Protein AF-A0AA40YUV1-F1 (afdb_monomer_lite)

Organism: Weissella confusa (NCBI:txid1583)

pLDDT: mean 70.08, std 16.99, range [32.44, 95.19]

Sequence (140 aa):
MMSNKQMIFWGPELLKVTALGVLDMADGQLYRMAERRLAFRSTPNAVVATAEGVTTDNPQPLIVKEFTVTEEQVHEIKALLPEFDVIDVMGMLELQAHVTEEHHEMKQSYIADFKETFESEIGHRDFAAYLRDATYRYAD

Structure (mmCIF, N/CA/C/O backbone):
data_AF-A0AA40YUV1-F1
#
_entry.id   AF-A0AA40YUV1-F1
#
loop_
_atom_site.group_PDB
_atom_site.id
_atom_site.type_symbol
_atom_site.label_atom_id
_atom_site.label_alt_id
_atom_site.label_comp_id
_atom_site.label_asym_id
_atom_site.label_entity_id
_atom_site.label_seq_id
_atom_site.pdbx_PDB_ins_code
_atom_site.Cartn_x
_atom_site.Cartn_y
_atom_site.Cartn_z
_atom_site.occupancy
_atom_site.B_iso_or_eq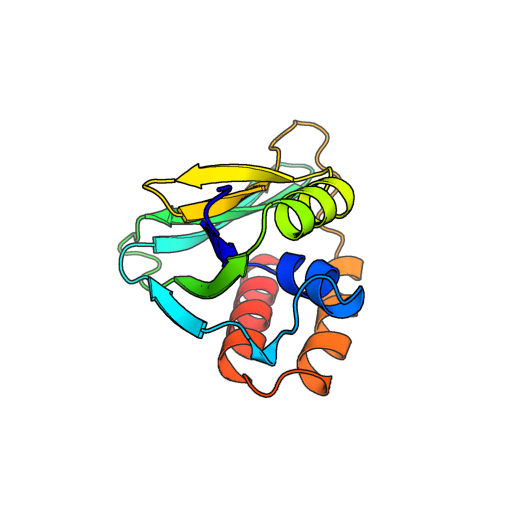uiv
_atom_site.auth_seq_id
_atom_site.auth_comp_id
_atom_site.auth_asym_id
_atom_site.auth_atom_id
_atom_site.pdbx_PDB_model_num
ATOM 1 N N . MET A 1 1 ? -12.912 20.543 13.740 1.00 45.66 1 MET A N 1
ATOM 2 C CA . MET A 1 1 ? -13.372 19.305 13.080 1.00 45.66 1 MET A CA 1
ATOM 3 C C . MET A 1 1 ? -12.206 18.806 12.259 1.00 45.66 1 MET A C 1
ATOM 5 O O . MET A 1 1 ? -11.799 19.515 11.350 1.00 45.66 1 MET A O 1
ATOM 9 N N . MET A 1 2 ? -11.601 17.689 12.653 1.00 55.28 2 MET A N 1
ATOM 10 C CA . MET A 1 2 ? -10.551 17.053 11.856 1.00 55.28 2 MET A CA 1
ATOM 11 C C . MET A 1 2 ? -11.226 16.362 10.671 1.00 55.28 2 MET A C 1
ATOM 13 O O . MET A 1 2 ? -12.218 15.657 10.851 1.00 55.28 2 MET A O 1
ATOM 17 N N . SER A 1 3 ? -10.776 16.677 9.459 1.00 73.94 3 SER A N 1
ATOM 18 C CA . SER A 1 3 ? -11.356 16.160 8.222 1.00 73.94 3 SER A CA 1
ATOM 19 C C . SER A 1 3 ? -10.756 14.799 7.899 1.00 73.94 3 SER A C 1
ATOM 21 O O . SER A 1 3 ? -9.531 14.672 7.879 1.00 73.94 3 SER A O 1
ATOM 23 N N . ASN A 1 4 ? -11.605 13.825 7.577 1.00 86.94 4 ASN A N 1
ATOM 24 C CA . ASN A 1 4 ? -11.162 12.575 6.968 1.00 86.94 4 ASN A CA 1
ATOM 25 C C . ASN A 1 4 ? -10.296 12.870 5.735 1.00 86.94 4 ASN A C 1
ATOM 27 O O . ASN A 1 4 ? -10.554 13.836 5.006 1.00 86.94 4 ASN A O 1
ATOM 31 N N . LYS A 1 5 ? -9.279 12.040 5.508 1.00 91.00 5 LYS A N 1
ATOM 32 C CA . LYS A 1 5 ? -8.403 12.126 4.335 1.00 91.00 5 LYS A CA 1
ATOM 33 C C . LYS A 1 5 ? -8.575 10.892 3.461 1.00 91.00 5 LYS A C 1
ATOM 35 O O . LYS A 1 5 ? -8.934 9.835 3.965 1.00 91.00 5 LYS A O 1
ATOM 40 N N . GLN A 1 6 ? -8.315 11.027 2.164 1.00 94.00 6 GLN A N 1
ATOM 41 C CA . GLN A 1 6 ? -8.161 9.860 1.299 1.00 94.00 6 GLN A CA 1
ATOM 42 C C . GLN A 1 6 ? -6.734 9.344 1.421 1.00 94.00 6 GLN A C 1
ATOM 44 O O . GLN A 1 6 ? -5.793 10.140 1.435 1.00 94.00 6 GLN A O 1
ATOM 49 N N . MET A 1 7 ? -6.583 8.031 1.530 1.00 93.81 7 MET A N 1
ATOM 50 C CA . MET A 1 7 ? -5.299 7.348 1.570 1.00 93.81 7 MET A CA 1
ATOM 51 C C . MET A 1 7 ? -5.298 6.198 0.582 1.00 93.81 7 MET A C 1
ATOM 53 O O . MET A 1 7 ? -6.253 5.425 0.540 1.00 93.81 7 MET A O 1
ATOM 57 N N . ILE A 1 8 ? -4.220 6.073 -0.184 1.00 90.69 8 ILE A N 1
ATOM 58 C CA . ILE A 1 8 ? -4.085 5.043 -1.209 1.00 90.69 8 ILE A CA 1
ATOM 59 C C . ILE A 1 8 ? -3.030 4.024 -0.800 1.00 90.69 8 ILE A C 1
ATOM 61 O O . ILE A 1 8 ? -1.988 4.362 -0.235 1.00 90.69 8 ILE A O 1
ATOM 65 N N . PHE A 1 9 ? -3.295 2.778 -1.161 1.00 86.56 9 PHE A N 1
ATOM 66 C CA . PHE A 1 9 ? -2.373 1.664 -1.034 1.00 86.56 9 PHE A CA 1
ATOM 67 C C . PHE A 1 9 ? -2.184 1.026 -2.402 1.00 86.56 9 PHE A C 1
ATOM 69 O O . PHE A 1 9 ? -3.155 0.764 -3.110 1.00 86.56 9 PHE A O 1
ATOM 76 N N . TRP A 1 10 ? -0.942 0.765 -2.781 1.00 80.12 10 TRP A N 1
ATOM 77 C CA . TRP A 1 10 ? -0.587 0.129 -4.058 1.00 80.12 10 TRP A CA 1
ATOM 78 C C . TRP A 1 10 ? 0.351 -1.057 -3.874 1.00 80.12 10 TRP A C 1
ATOM 80 O O . TRP A 1 10 ? 0.741 -1.678 -4.865 1.00 80.12 10 TRP A O 1
ATOM 90 N N . GLY A 1 11 ? 0.718 -1.368 -2.633 1.00 73.12 11 GLY A N 1
ATOM 91 C CA . GLY A 1 11 ? 1.609 -2.456 -2.302 1.00 73.12 11 GLY A CA 1
ATOM 92 C C . GLY A 1 11 ? 1.055 -3.377 -1.208 1.00 73.12 11 GLY A C 1
ATOM 93 O O . GLY A 1 11 ? -0.116 -3.303 -0.817 1.00 73.12 11 GLY A O 1
ATOM 94 N N . PRO A 1 12 ? 1.897 -4.310 -0.740 1.00 69.19 12 PRO A N 1
ATOM 95 C CA . PRO A 1 12 ? 1.525 -5.334 0.233 1.00 69.19 12 PRO A CA 1
ATOM 96 C C . PRO A 1 12 ? 1.248 -4.798 1.646 1.00 69.19 12 PRO A C 1
ATOM 98 O O . PRO A 1 12 ? 0.668 -5.501 2.473 1.00 69.19 12 PRO A O 1
ATOM 101 N N . GLU A 1 13 ? 1.653 -3.567 1.944 1.00 75.19 13 GLU A N 1
ATOM 102 C CA . GLU A 1 13 ? 1.473 -2.916 3.239 1.00 75.19 13 GLU A CA 1
ATOM 103 C C . GLU A 1 13 ? 0.003 -2.782 3.654 1.00 75.19 13 GLU A C 1
ATOM 105 O O . GLU A 1 13 ? -0.297 -2.843 4.847 1.00 75.19 13 GLU A O 1
ATOM 110 N N . LEU A 1 14 ? -0.923 -2.735 2.687 1.00 80.06 14 LEU A N 1
ATOM 111 C CA . LEU A 1 14 ? -2.358 -2.790 2.964 1.00 80.06 14 LEU A CA 1
ATOM 112 C C . LEU A 1 14 ? -2.743 -4.019 3.796 1.00 80.06 14 LEU A C 1
ATOM 114 O O . LEU A 1 14 ? -3.572 -3.910 4.690 1.00 80.06 14 LEU A O 1
ATOM 118 N N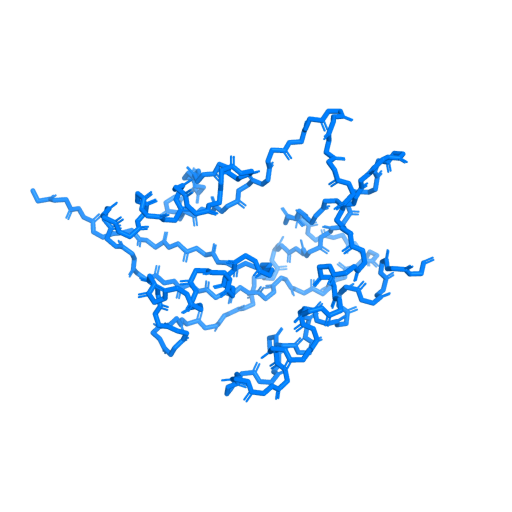 . LEU A 1 15 ? -2.122 -5.176 3.553 1.00 71.31 15 LEU A N 1
ATOM 119 C CA . LEU A 1 15 ? -2.481 -6.402 4.265 1.00 71.31 15 LEU A CA 1
ATOM 120 C C . LEU A 1 15 ? -2.115 -6.367 5.739 1.00 71.31 15 LEU A C 1
ATOM 122 O O . LEU A 1 15 ? -2.872 -6.862 6.566 1.00 71.31 15 LEU A O 1
ATOM 126 N N . LYS A 1 16 ? -0.969 -5.770 6.080 1.00 72.62 16 LYS A N 1
ATOM 127 C CA . LYS A 1 16 ? -0.585 -5.574 7.483 1.00 72.62 16 LYS A CA 1
ATOM 128 C C . LYS A 1 16 ? -1.627 -4.717 8.201 1.00 72.62 16 LYS A C 1
ATOM 130 O O . LYS A 1 16 ? -2.017 -5.031 9.322 1.00 72.62 16 LYS A O 1
ATOM 135 N N . VAL A 1 17 ? -2.089 -3.661 7.532 1.00 82.81 17 VAL A N 1
ATOM 136 C CA . VAL A 1 17 ? -3.101 -2.743 8.063 1.00 82.81 17 VAL A CA 1
ATOM 137 C C . VAL A 1 17 ? -4.457 -3.448 8.215 1.00 82.81 17 VAL A C 1
ATOM 139 O O . VAL A 1 17 ? -5.120 -3.270 9.236 1.00 82.81 17 VAL A O 1
ATOM 142 N N . THR A 1 18 ? -4.853 -4.299 7.261 1.00 78.56 18 THR A N 1
ATOM 143 C CA . THR A 1 18 ? -6.137 -5.016 7.330 1.00 78.56 18 THR A CA 1
ATOM 144 C C . THR A 1 18 ? -6.129 -6.203 8.290 1.00 78.56 18 THR A C 1
ATOM 146 O O . THR A 1 18 ? -7.095 -6.395 9.020 1.00 78.56 18 THR A O 1
ATOM 149 N N . ALA A 1 19 ? -5.038 -6.972 8.361 1.00 70.62 19 ALA A N 1
ATOM 150 C CA . ALA A 1 19 ? -4.919 -8.126 9.261 1.00 70.62 19 ALA A CA 1
ATOM 151 C C . ALA A 1 19 ? -5.003 -7.734 10.746 1.00 70.62 19 ALA A C 1
ATOM 153 O O . ALA A 1 19 ? -5.423 -8.528 11.585 1.00 70.62 19 ALA A O 1
ATOM 154 N N . LEU A 1 20 ? -4.613 -6.499 11.071 1.00 78.38 20 LEU A N 1
ATOM 155 C CA . LEU A 1 20 ? -4.681 -5.945 12.422 1.00 78.38 20 LEU A CA 1
ATOM 156 C C . LEU A 1 20 ? -5.968 -5.148 12.686 1.00 78.38 20 LEU A C 1
ATOM 158 O O . LEU A 1 20 ? -6.129 -4.604 13.775 1.00 78.38 20 LEU A O 1
ATOM 162 N N . GLY A 1 21 ? -6.894 -5.107 11.721 1.00 82.38 21 GLY A N 1
ATOM 163 C CA . GLY A 1 21 ? -8.218 -4.502 11.876 1.00 82.38 21 GLY A CA 1
ATOM 164 C C . GLY A 1 21 ? -8.247 -2.973 11.839 1.00 82.38 21 GLY A C 1
ATOM 165 O O . GLY A 1 21 ? -9.271 -2.391 12.185 1.00 82.38 21 GLY A O 1
ATOM 166 N N . VAL A 1 22 ? -7.159 -2.316 11.419 1.00 89.38 22 VAL A N 1
ATOM 167 C CA . VAL A 1 22 ? -7.104 -0.844 11.319 1.00 89.38 22 VAL A CA 1
ATOM 168 C C . VAL A 1 22 ? -7.967 -0.337 10.162 1.00 89.38 22 VAL A C 1
ATOM 170 O O . VAL A 1 22 ? -8.655 0.680 10.276 1.00 89.38 22 VAL A O 1
ATOM 173 N N . LEU A 1 23 ? -7.952 -1.071 9.047 1.00 89.44 23 LEU A N 1
ATOM 174 C CA . LEU A 1 23 ? -8.843 -0.874 7.906 1.00 89.44 23 LEU A CA 1
ATOM 175 C C . LEU A 1 23 ? -9.556 -2.188 7.593 1.00 89.44 23 LEU A C 1
ATOM 177 O O . LEU A 1 23 ? -8.938 -3.251 7.645 1.00 89.44 23 LEU A O 1
ATOM 181 N N . ASP A 1 24 ? -10.827 -2.124 7.205 1.00 84.50 24 ASP A N 1
ATOM 182 C CA . ASP A 1 24 ? -11.492 -3.265 6.584 1.00 84.50 24 ASP A CA 1
ATOM 183 C C . ASP A 1 24 ? -11.195 -3.246 5.083 1.00 84.50 24 ASP A C 1
ATOM 185 O O . ASP A 1 24 ? -11.442 -2.255 4.394 1.00 84.50 24 ASP A O 1
ATOM 189 N N . MET A 1 25 ? -10.681 -4.356 4.551 1.00 77.88 25 MET A N 1
ATOM 190 C CA . MET A 1 25 ? -10.429 -4.510 3.120 1.00 77.88 25 MET A CA 1
ATOM 191 C C . MET A 1 25 ? -11.680 -4.205 2.278 1.00 77.88 25 MET A C 1
ATOM 193 O O . MET A 1 25 ? -11.543 -3.719 1.155 1.00 77.88 25 MET A O 1
ATOM 197 N N . ALA A 1 26 ? -12.887 -4.477 2.772 1.00 80.75 26 ALA A N 1
ATOM 198 C CA . ALA A 1 26 ? -14.134 -4.234 2.050 1.00 80.75 26 ALA A CA 1
ATOM 199 C C . ALA A 1 26 ? -14.467 -2.741 1.866 1.00 80.75 26 ALA A C 1
ATOM 201 O O . ALA A 1 26 ? -15.154 -2.397 0.904 1.00 80.75 26 ALA A O 1
ATOM 202 N N . ASP A 1 27 ? -13.950 -1.862 2.728 1.00 86.88 27 ASP A N 1
ATOM 203 C CA . ASP A 1 27 ? -14.280 -0.430 2.719 1.00 86.88 27 ASP A CA 1
ATOM 204 C C . ASP A 1 27 ? -13.545 0.353 1.620 1.00 86.88 27 ASP A C 1
ATOM 206 O O . ASP A 1 27 ? -13.938 1.465 1.260 1.00 86.88 27 ASP A O 1
ATOM 210 N N . GLY A 1 28 ? -12.472 -0.222 1.073 1.00 85.44 28 GLY A N 1
ATOM 211 C CA . GLY A 1 28 ? -11.641 0.442 0.075 1.00 85.44 28 GLY A CA 1
ATOM 212 C C . GLY A 1 28 ? -12.182 0.336 -1.350 1.00 85.44 28 GLY A C 1
ATOM 213 O O . GLY A 1 28 ? -12.675 -0.713 -1.775 1.00 85.44 28 GLY A O 1
ATOM 214 N N . GLN A 1 29 ? -11.993 1.390 -2.142 1.00 87.19 29 GLN A N 1
ATOM 215 C CA . GLN A 1 29 ? -12.327 1.405 -3.568 1.00 87.19 29 GLN A CA 1
ATOM 216 C C . GLN A 1 29 ? -11.096 1.122 -4.427 1.00 87.19 29 GLN A C 1
ATOM 218 O O . GLN A 1 29 ? -10.041 1.720 -4.239 1.00 87.19 29 GLN A O 1
ATOM 223 N N . LEU A 1 30 ? -11.231 0.210 -5.393 1.00 83.69 30 LEU A N 1
ATOM 224 C CA . LEU A 1 30 ? -10.157 -0.146 -6.318 1.00 83.69 30 LEU A CA 1
ATOM 225 C C . LEU A 1 30 ? -10.209 0.731 -7.572 1.00 83.69 30 LEU A C 1
ATOM 227 O O . LEU A 1 30 ? -11.256 0.831 -8.213 1.00 83.69 30 LEU A O 1
ATOM 231 N N . TYR A 1 31 ? -9.069 1.269 -7.992 1.00 82.00 31 TYR A N 1
ATOM 232 C CA . TYR A 1 31 ? -8.936 1.928 -9.290 1.00 82.00 31 TYR A CA 1
ATOM 233 C C . TYR A 1 31 ? -7.560 1.710 -9.903 1.00 82.00 31 TYR A C 1
ATOM 235 O O . TYR A 1 31 ? -6.647 1.131 -9.314 1.00 82.00 31 TYR A O 1
ATOM 243 N N . ARG A 1 32 ? -7.457 2.135 -11.160 1.00 81.81 32 ARG A N 1
ATOM 244 C CA . ARG A 1 32 ? -6.253 2.058 -11.974 1.00 81.81 32 ARG A CA 1
ATOM 245 C C . ARG A 1 32 ? -5.798 3.479 -12.266 1.00 81.81 32 ARG A C 1
ATOM 247 O O . ARG A 1 32 ? -6.528 4.217 -12.924 1.00 81.81 32 ARG A O 1
ATOM 254 N N . MET A 1 33 ? -4.614 3.846 -11.795 1.00 82.44 33 MET A N 1
ATOM 255 C CA . MET A 1 33 ? -3.984 5.123 -12.123 1.00 82.44 33 MET A CA 1
ATOM 256 C C . MET A 1 33 ? -3.216 4.956 -13.430 1.00 82.44 33 MET A C 1
ATOM 258 O O . MET A 1 33 ? -2.225 4.230 -13.484 1.00 82.44 33 MET A O 1
ATOM 262 N N . ALA A 1 34 ? -3.698 5.583 -14.502 1.00 79.44 34 ALA A N 1
ATOM 263 C CA . ALA A 1 34 ? -3.134 5.415 -15.843 1.00 79.44 34 ALA A CA 1
ATOM 264 C C . ALA A 1 34 ? -1.789 6.136 -16.012 1.00 79.44 34 ALA A C 1
ATOM 266 O O . ALA A 1 34 ? -0.978 5.765 -16.851 1.00 79.44 34 ALA A O 1
ATOM 267 N N . GLU A 1 35 ? -1.568 7.171 -15.213 1.00 80.44 35 GLU A N 1
ATOM 268 C CA . GLU A 1 35 ? -0.389 8.029 -15.207 1.00 80.44 35 GLU A CA 1
ATOM 269 C C . GLU A 1 35 ? 0.762 7.489 -14.348 1.00 80.44 35 GLU A C 1
ATOM 271 O O . GLU A 1 35 ? 1.890 7.980 -14.460 1.00 80.44 35 GLU A O 1
ATOM 276 N N . ARG A 1 36 ? 0.509 6.457 -13.530 1.00 78.75 36 ARG A N 1
ATOM 277 C CA . ARG A 1 36 ? 1.508 5.832 -12.654 1.00 78.75 36 ARG A CA 1
ATOM 278 C C . ARG A 1 36 ? 1.659 4.344 -12.939 1.00 78.75 36 ARG A C 1
ATOM 280 O O . ARG A 1 36 ? 0.728 3.687 -13.390 1.00 78.75 36 ARG A O 1
ATOM 287 N N . ARG A 1 37 ? 2.830 3.802 -12.618 1.00 75.56 37 ARG A N 1
ATOM 288 C CA . ARG A 1 37 ? 3.151 2.371 -12.654 1.00 75.56 37 ARG A CA 1
ATOM 289 C C . ARG A 1 37 ? 3.854 1.952 -11.370 1.00 75.56 37 ARG A C 1
ATOM 291 O O . ARG A 1 37 ? 4.517 2.768 -10.729 1.00 75.56 37 ARG A O 1
ATOM 298 N N . LEU A 1 38 ? 3.764 0.666 -11.050 1.00 72.44 38 LEU A N 1
ATOM 299 C CA . LEU A 1 38 ? 4.617 0.053 -10.039 1.00 72.44 38 LEU A CA 1
ATOM 300 C C . LEU A 1 38 ? 5.995 -0.196 -10.652 1.00 72.44 38 LEU A C 1
ATOM 302 O O . LEU A 1 38 ? 6.122 -0.867 -11.679 1.00 72.44 38 LEU A O 1
ATOM 306 N N . ALA A 1 39 ? 7.015 0.370 -10.032 1.00 67.88 39 ALA A N 1
ATOM 307 C CA . ALA A 1 39 ? 8.410 0.124 -10.335 1.00 67.88 39 ALA A CA 1
ATOM 308 C C . ALA A 1 39 ? 9.067 -0.505 -9.109 1.00 67.88 39 ALA A C 1
ATOM 310 O O . ALA A 1 39 ? 8.669 -0.253 -7.978 1.00 67.88 39 ALA A O 1
ATOM 311 N N . PHE A 1 40 ? 10.083 -1.327 -9.328 1.00 64.81 40 PHE A N 1
ATOM 312 C CA . PHE A 1 40 ? 10.920 -1.827 -8.250 1.00 64.81 40 PHE A CA 1
ATOM 313 C C . PHE A 1 40 ? 12.332 -1.338 -8.507 1.00 64.81 40 PHE A C 1
ATOM 315 O O . PHE A 1 40 ? 12.855 -1.461 -9.617 1.00 64.81 40 PHE A O 1
ATOM 322 N N . ARG A 1 41 ? 12.932 -0.736 -7.486 1.00 58.19 41 ARG A N 1
ATOM 323 C CA . ARG A 1 41 ? 14.318 -0.290 -7.523 1.00 58.19 41 ARG A CA 1
ATOM 324 C C . ARG A 1 41 ? 15.137 -1.243 -6.677 1.00 58.19 41 ARG A C 1
ATOM 326 O O . ARG A 1 41 ? 14.969 -1.295 -5.459 1.00 58.19 41 ARG A O 1
ATOM 333 N N . SER A 1 42 ? 16.012 -1.986 -7.341 1.00 54.53 42 SER A N 1
ATOM 334 C CA . SER A 1 42 ? 16.986 -2.847 -6.684 1.00 54.53 42 SER A CA 1
ATOM 335 C C . SER A 1 42 ? 18.223 -2.032 -6.319 1.00 54.53 42 SER A C 1
ATOM 337 O O . SER A 1 42 ? 18.833 -1.381 -7.168 1.00 54.53 42 SER A O 1
ATOM 339 N N . THR A 1 43 ? 18.595 -2.068 -5.050 1.00 53.06 43 THR A N 1
ATOM 340 C CA . THR A 1 43 ? 19.923 -1.710 -4.558 1.00 53.06 43 THR A CA 1
ATOM 341 C C . THR A 1 43 ? 20.718 -3.006 -4.344 1.00 53.06 43 THR A C 1
ATOM 343 O O . THR A 1 43 ? 20.133 -4.090 -4.376 1.00 53.06 43 THR A O 1
ATOM 346 N N . PRO A 1 44 ? 22.041 -2.951 -4.106 1.00 57.66 44 PRO A N 1
ATOM 347 C CA . PRO A 1 44 ? 22.820 -4.154 -3.800 1.00 57.66 44 PRO A CA 1
ATOM 348 C C . PRO A 1 44 ? 22.292 -4.979 -2.613 1.00 57.66 44 PRO A C 1
ATOM 350 O O . PRO A 1 44 ? 22.594 -6.164 -2.540 1.00 57.66 44 PRO A O 1
ATOM 353 N N . ASN A 1 45 ? 21.509 -4.368 -1.713 1.00 49.62 45 ASN A N 1
ATOM 354 C CA . ASN A 1 45 ? 21.057 -4.980 -0.459 1.00 49.62 45 ASN A CA 1
ATOM 355 C C . ASN A 1 45 ? 19.524 -5.018 -0.302 1.00 49.62 45 ASN A C 1
ATOM 357 O O . ASN A 1 45 ? 19.032 -5.542 0.692 1.00 49.62 45 ASN A O 1
ATOM 361 N N . ALA A 1 46 ? 18.751 -4.442 -1.229 1.00 51.97 46 ALA A N 1
ATOM 362 C CA . ALA A 1 46 ? 17.300 -4.342 -1.089 1.00 51.97 46 ALA A CA 1
ATOM 363 C C . ALA A 1 46 ? 16.574 -4.217 -2.427 1.00 51.97 46 ALA A C 1
ATOM 365 O O . ALA A 1 46 ? 17.125 -3.745 -3.415 1.00 51.97 46 ALA A O 1
ATOM 366 N N . VAL A 1 47 ? 15.289 -4.563 -2.427 1.00 54.47 47 VAL A N 1
ATOM 367 C CA . VAL A 1 47 ? 14.361 -4.254 -3.517 1.00 54.47 47 VAL A CA 1
ATOM 368 C C . VAL A 1 47 ? 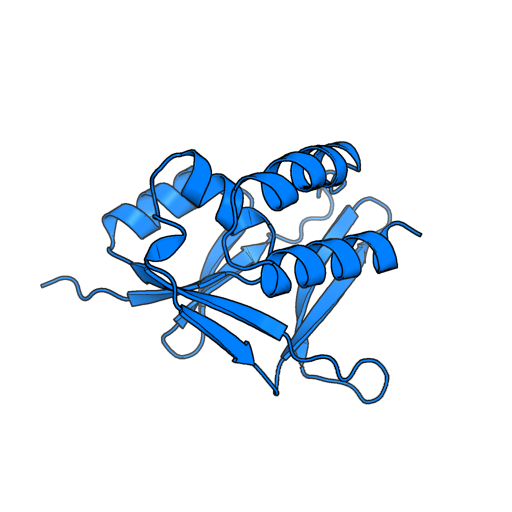13.212 -3.465 -2.912 1.00 54.47 47 VAL A C 1
ATOM 370 O O . VAL A 1 47 ? 12.533 -3.963 -2.017 1.00 54.47 47 VAL A O 1
ATOM 373 N N . VAL A 1 48 ? 13.011 -2.232 -3.377 1.00 60.00 48 VAL A N 1
ATOM 374 C CA . VAL A 1 48 ? 11.946 -1.347 -2.886 1.00 60.00 48 VAL A CA 1
ATOM 375 C C . VAL A 1 48 ? 10.940 -1.105 -4.001 1.00 60.00 48 VAL A C 1
ATOM 377 O O . VAL A 1 48 ? 11.320 -0.739 -5.114 1.00 60.00 48 VAL A O 1
ATOM 380 N N . ALA A 1 49 ? 9.658 -1.301 -3.699 1.00 65.25 49 ALA A N 1
ATOM 381 C CA . ALA A 1 49 ? 8.568 -0.936 -4.590 1.00 65.25 49 ALA A CA 1
ATOM 382 C C . ALA A 1 49 ? 8.337 0.584 -4.539 1.00 65.25 49 ALA A C 1
ATOM 384 O O . ALA A 1 49 ? 8.265 1.174 -3.463 1.00 65.25 49 ALA A O 1
ATOM 385 N N . THR A 1 50 ? 8.216 1.223 -5.696 1.00 68.25 50 THR A N 1
ATOM 386 C CA . THR A 1 50 ? 7.924 2.648 -5.857 1.00 68.25 50 THR A CA 1
ATOM 387 C C . THR A 1 50 ? 6.814 2.840 -6.885 1.00 68.25 50 THR A C 1
ATOM 389 O O . THR A 1 50 ? 6.655 2.053 -7.817 1.00 68.25 50 THR A O 1
ATOM 392 N N . ALA A 1 51 ? 6.044 3.915 -6.748 1.00 72.81 51 ALA A N 1
ATOM 393 C CA . ALA A 1 51 ? 5.066 4.321 -7.747 1.00 72.81 51 ALA A CA 1
ATOM 394 C C . ALA A 1 51 ? 5.636 5.471 -8.596 1.00 72.81 51 ALA A C 1
ATOM 396 O O . ALA A 1 51 ? 5.837 6.580 -8.099 1.00 72.81 51 ALA A O 1
ATOM 397 N N . GLU A 1 52 ? 5.898 5.211 -9.877 1.00 72.25 52 GLU A N 1
ATOM 398 C CA . GLU A 1 52 ? 6.567 6.131 -10.813 1.00 72.25 52 GLU A CA 1
ATOM 399 C C . GLU A 1 52 ? 5.664 6.522 -11.984 1.00 72.25 52 GLU A C 1
ATOM 401 O O . GLU A 1 52 ? 4.647 5.879 -12.222 1.00 72.25 52 GLU A O 1
ATOM 406 N N . GLY A 1 53 ? 6.055 7.534 -12.766 1.00 71.44 53 GLY A N 1
ATOM 407 C CA . GLY A 1 53 ? 5.394 7.844 -14.036 1.00 71.44 53 GLY A CA 1
ATOM 408 C C . GLY A 1 53 ? 5.525 6.707 -15.060 1.00 71.44 53 GLY A C 1
ATOM 409 O O . GLY A 1 53 ? 6.520 5.975 -15.074 1.00 71.44 53 GLY A O 1
ATOM 410 N N . VAL A 1 54 ? 4.520 6.558 -15.926 1.00 68.69 54 VAL A N 1
ATOM 411 C CA . VAL A 1 54 ? 4.526 5.540 -16.992 1.00 68.69 54 VAL A CA 1
ATOM 412 C C . VAL A 1 54 ? 5.635 5.804 -18.016 1.00 68.69 54 VAL A C 1
ATOM 414 O O . VAL A 1 54 ? 5.826 6.931 -18.470 1.00 68.69 54 VAL A O 1
ATOM 417 N N . THR A 1 55 ? 6.341 4.744 -18.421 1.00 65.25 55 THR A N 1
ATOM 418 C CA . THR A 1 55 ? 7.306 4.762 -19.531 1.00 65.25 55 THR A CA 1
ATOM 419 C C . THR A 1 55 ? 6.845 3.829 -20.649 1.00 65.25 55 THR A C 1
ATOM 421 O O . THR A 1 55 ? 6.033 2.931 -20.425 1.00 65.25 55 THR A O 1
ATOM 424 N N . THR A 1 56 ? 7.372 4.012 -21.862 1.00 66.31 56 THR A N 1
ATOM 425 C CA . THR A 1 56 ? 7.033 3.182 -23.035 1.00 66.31 56 THR A CA 1
ATOM 426 C C . THR A 1 56 ? 7.291 1.691 -22.823 1.00 66.31 56 THR A C 1
ATOM 428 O O . THR A 1 56 ? 6.604 0.863 -23.414 1.00 66.31 56 THR A O 1
ATOM 431 N N . ASP A 1 57 ? 8.242 1.353 -21.954 1.00 58.88 57 ASP A N 1
ATOM 432 C CA . ASP A 1 57 ? 8.732 -0.015 -21.767 1.00 58.88 57 ASP A CA 1
ATOM 433 C C . ASP A 1 57 ? 7.937 -0.795 -20.705 1.00 58.88 57 ASP A C 1
ATOM 435 O O . ASP A 1 57 ? 8.069 -2.012 -20.596 1.00 58.88 57 ASP A O 1
ATOM 439 N N . ASN A 1 58 ? 7.091 -0.113 -19.921 1.00 57.53 58 ASN A N 1
ATOM 440 C CA . ASN A 1 58 ? 6.163 -0.752 -18.986 1.00 57.53 58 ASN A CA 1
ATOM 441 C C . ASN A 1 58 ? 4.875 0.084 -18.851 1.00 57.53 58 ASN A C 1
ATOM 443 O O . ASN A 1 58 ? 4.787 0.940 -17.965 1.00 57.53 58 ASN A O 1
ATOM 447 N N . PRO A 1 59 ? 3.879 -0.161 -19.721 1.00 62.84 59 PRO A N 1
ATOM 448 C CA . PRO A 1 59 ? 2.656 0.632 -19.793 1.00 62.84 59 PRO A CA 1
ATOM 449 C C . PRO A 1 59 ? 1.560 0.168 -18.821 1.00 62.84 59 PRO A C 1
ATOM 451 O O . PRO A 1 59 ? 0.424 0.629 -18.933 1.00 62.84 59 PRO A O 1
ATOM 454 N N . GLN A 1 60 ? 1.832 -0.788 -17.920 1.00 68.25 60 GLN A N 1
ATOM 455 C CA . GLN A 1 60 ? 0.787 -1.287 -17.026 1.00 68.25 60 GLN A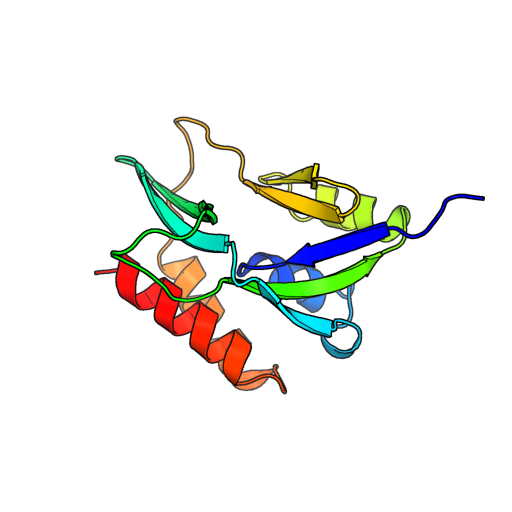 CA 1
ATOM 456 C C . GLN A 1 60 ? 0.422 -0.231 -15.972 1.00 68.25 60 GLN A C 1
ATOM 458 O O . GLN A 1 60 ? 1.313 0.239 -15.260 1.00 68.25 60 GLN A O 1
ATOM 463 N N . PRO A 1 61 ? -0.870 0.130 -15.853 1.00 70.69 61 PRO A N 1
ATOM 464 C CA . PRO A 1 61 ? -1.311 1.122 -14.887 1.00 70.69 61 PRO A CA 1
ATOM 465 C C . PRO A 1 61 ? -1.163 0.583 -13.466 1.00 70.69 61 PRO A C 1
ATOM 467 O O . PRO A 1 61 ? -1.414 -0.599 -13.208 1.00 70.69 61 PRO A O 1
ATOM 470 N N . LEU A 1 62 ? -0.802 1.468 -12.542 1.00 79.06 62 LEU A N 1
ATOM 471 C CA . LEU A 1 62 ? -0.755 1.165 -11.121 1.00 79.06 62 LEU A CA 1
ATOM 472 C C . LEU A 1 62 ? -2.170 0.861 -10.630 1.00 79.06 62 LEU A C 1
ATOM 474 O O . LEU A 1 62 ? -3.073 1.690 -10.766 1.00 79.06 62 LEU A O 1
ATOM 478 N N . ILE A 1 63 ? -2.366 -0.322 -10.054 1.00 79.75 63 ILE A N 1
ATOM 479 C CA . ILE A 1 63 ? -3.595 -0.622 -9.324 1.00 79.75 63 ILE A CA 1
ATOM 480 C C . ILE A 1 63 ? -3.413 -0.148 -7.886 1.00 79.75 63 ILE A C 1
ATOM 482 O O . ILE A 1 63 ? -2.411 -0.463 -7.246 1.00 79.75 63 ILE A O 1
ATOM 486 N N . VAL A 1 64 ? -4.390 0.604 -7.401 1.00 85.00 64 VAL A N 1
ATOM 487 C CA . VAL A 1 64 ? -4.433 1.173 -6.054 1.00 85.00 64 VAL A CA 1
ATOM 488 C C . VAL A 1 64 ? -5.778 0.869 -5.420 1.00 85.00 64 VAL A C 1
ATOM 490 O O . VAL A 1 64 ? -6.793 0.695 -6.107 1.00 85.00 64 VAL A O 1
ATOM 493 N N . LYS A 1 65 ? -5.776 0.835 -4.094 1.00 86.75 65 LYS A N 1
ATOM 494 C CA . LYS A 1 65 ? -6.972 0.785 -3.273 1.00 86.75 65 LYS A CA 1
ATOM 495 C C . LYS A 1 65 ? -7.002 1.993 -2.347 1.00 86.75 65 LYS A C 1
ATOM 497 O O . LYS A 1 65 ? -6.066 2.200 -1.581 1.00 86.75 65 LYS A O 1
ATOM 502 N N . GLU A 1 66 ? -8.055 2.793 -2.449 1.00 91.31 66 GLU A N 1
ATOM 503 C CA . GLU A 1 66 ? -8.240 4.012 -1.659 1.00 91.31 66 GLU A CA 1
ATOM 504 C C . GLU A 1 66 ? -9.235 3.814 -0.544 1.00 91.31 66 GLU A C 1
ATOM 506 O O . GLU A 1 66 ? -10.267 3.164 -0.715 1.00 91.31 66 GLU A O 1
ATOM 511 N N . PHE A 1 67 ? -8.919 4.441 0.577 1.00 93.69 67 PHE A N 1
ATOM 512 C CA . PHE A 1 67 ? -9.704 4.434 1.789 1.00 93.69 67 PHE A CA 1
ATOM 513 C C . PHE A 1 67 ? -9.902 5.864 2.263 1.00 93.69 67 PHE A C 1
ATOM 515 O O . PHE A 1 67 ? -8.976 6.677 2.256 1.00 93.69 67 PHE A O 1
ATOM 522 N N . THR A 1 68 ? -11.098 6.144 2.765 1.00 95.19 68 THR A N 1
ATOM 523 C CA . THR A 1 68 ? -11.325 7.324 3.592 1.00 95.19 68 THR A CA 1
ATOM 524 C C . THR A 1 68 ? -10.879 6.996 5.012 1.00 95.19 68 THR A C 1
ATOM 526 O O . THR A 1 68 ? -11.507 6.178 5.676 1.00 95.19 68 THR A O 1
ATOM 529 N N . VAL A 1 69 ? -9.804 7.631 5.474 1.00 94.12 69 VAL A N 1
ATOM 530 C CA . VAL A 1 69 ? -9.180 7.360 6.775 1.00 94.12 69 VAL A CA 1
ATOM 531 C C . VAL A 1 69 ? -9.381 8.509 7.760 1.00 94.12 69 VAL A C 1
ATOM 533 O O . VAL A 1 69 ? -9.393 9.692 7.387 1.00 94.12 69 VAL A O 1
ATOM 536 N N . THR A 1 70 ? -9.531 8.157 9.035 1.00 94.44 70 THR A N 1
ATOM 537 C CA . THR A 1 70 ? -9.523 9.102 10.158 1.00 94.44 70 THR A CA 1
ATOM 538 C C . THR A 1 70 ? -8.093 9.409 10.606 1.00 94.44 70 THR A C 1
ATOM 540 O O . THR A 1 70 ? -7.142 8.714 10.253 1.00 94.44 70 THR A O 1
ATOM 543 N N . GLU A 1 71 ? -7.914 10.455 11.413 1.00 92.44 71 GLU A N 1
ATOM 544 C CA . GLU A 1 71 ? -6.598 10.792 11.974 1.00 92.44 71 GLU A CA 1
ATOM 545 C C . GLU A 1 71 ? -6.051 9.697 12.902 1.00 92.44 71 GLU A C 1
ATOM 547 O O . GLU A 1 71 ? -4.850 9.433 12.897 1.00 92.44 71 GLU A O 1
ATOM 552 N N . GLU A 1 72 ? -6.931 9.024 13.646 1.00 94.06 72 GLU A N 1
ATOM 553 C CA . GLU A 1 72 ? -6.577 7.890 14.504 1.00 94.06 72 GLU A CA 1
ATOM 554 C C . GLU A 1 72 ? -6.064 6.711 13.672 1.00 94.06 72 GLU A C 1
ATOM 556 O O . GLU A 1 72 ? -4.969 6.218 13.930 1.00 94.06 72 GLU A O 1
ATOM 561 N N . GLN A 1 73 ? -6.761 6.359 12.586 1.00 94.75 73 GLN A N 1
ATOM 562 C CA . GLN A 1 73 ? -6.298 5.325 11.656 1.00 94.75 73 GLN A CA 1
ATOM 563 C C . GLN A 1 73 ? -4.954 5.696 11.021 1.00 94.75 73 GLN A C 1
ATOM 565 O O . GLN A 1 73 ? -4.068 4.855 10.917 1.00 94.75 73 GLN A O 1
ATOM 570 N N . VAL A 1 74 ? -4.748 6.964 10.642 1.00 94.44 74 VAL A N 1
ATOM 571 C CA . VAL A 1 74 ? -3.446 7.422 10.123 1.00 94.44 74 VAL A CA 1
ATOM 572 C C . VAL A 1 74 ? -2.343 7.270 11.175 1.00 94.44 74 VAL A C 1
ATOM 574 O O . VAL A 1 74 ? -1.218 6.900 10.833 1.00 94.44 74 VAL A O 1
ATOM 577 N N . HIS A 1 75 ? -2.634 7.558 12.445 1.00 93.75 75 HIS A N 1
ATOM 578 C CA . HIS A 1 75 ? -1.674 7.381 13.532 1.00 93.75 75 HIS A CA 1
ATOM 579 C C . HIS A 1 75 ? -1.323 5.904 13.750 1.00 93.75 75 HIS A C 1
ATOM 581 O O . HIS A 1 75 ? -0.142 5.568 13.842 1.00 93.75 75 HIS A O 1
ATOM 587 N N . GLU A 1 76 ? -2.324 5.023 13.762 1.00 93.88 76 GLU A N 1
ATOM 588 C CA . GLU A 1 76 ? -2.127 3.575 13.873 1.00 93.88 76 GLU A CA 1
ATOM 589 C C . GLU A 1 76 ? -1.316 3.024 12.698 1.00 93.88 76 GLU A C 1
ATOM 591 O O . GLU A 1 76 ? -0.352 2.291 12.909 1.00 93.88 76 GLU A O 1
ATOM 596 N N . ILE A 1 77 ? -1.618 3.445 11.465 1.00 92.56 77 ILE A N 1
ATOM 597 C CA . ILE A 1 77 ? -0.863 3.039 10.271 1.00 92.56 77 ILE A CA 1
ATOM 598 C C . ILE A 1 77 ? 0.615 3.430 10.397 1.00 92.56 77 ILE A C 1
ATOM 600 O O . ILE A 1 77 ? 1.485 2.599 10.142 1.00 92.56 77 ILE A O 1
ATOM 604 N N . LYS A 1 78 ? 0.920 4.658 10.843 1.00 90.88 78 LYS A N 1
ATOM 605 C CA . LYS A 1 78 ? 2.309 5.103 11.077 1.00 90.88 78 LYS A CA 1
ATOM 606 C C . LYS A 1 78 ? 3.024 4.269 12.139 1.00 90.88 78 LYS A C 1
ATOM 608 O O . LYS A 1 78 ? 4.218 4.020 12.016 1.00 90.88 78 LYS A O 1
ATOM 613 N N . ALA A 1 79 ? 2.313 3.861 13.188 1.00 89.69 79 ALA A N 1
ATOM 614 C CA . ALA A 1 79 ? 2.879 3.022 14.240 1.00 89.69 79 ALA A CA 1
ATOM 615 C C . ALA A 1 79 ? 3.133 1.581 13.761 1.00 89.69 79 ALA A C 1
ATOM 617 O O . ALA A 1 79 ? 4.112 0.962 14.176 1.00 89.69 79 ALA A O 1
ATOM 618 N N . LEU A 1 80 ? 2.267 1.056 12.888 1.00 85.00 80 LEU A N 1
ATOM 619 C CA . LEU A 1 80 ? 2.372 -0.295 12.328 1.00 85.00 80 LEU A CA 1
ATOM 620 C C . LEU A 1 80 ? 3.423 -0.431 11.229 1.00 85.00 80 LEU A C 1
ATOM 622 O O . LEU A 1 80 ? 3.972 -1.518 11.044 1.00 85.00 80 LEU A O 1
ATOM 626 N N . LEU A 1 81 ? 3.672 0.649 10.493 1.00 83.88 81 LEU A N 1
ATOM 627 C CA . LEU A 1 81 ? 4.572 0.691 9.346 1.00 83.88 81 LEU A CA 1
ATOM 628 C C . LEU A 1 81 ? 5.698 1.713 9.579 1.00 83.88 81 LEU A C 1
ATOM 630 O O . LEU A 1 81 ? 5.794 2.687 8.832 1.00 83.88 81 LEU A O 1
ATOM 634 N N . PRO A 1 82 ? 6.547 1.534 10.610 1.00 80.31 82 PRO A N 1
ATOM 635 C CA . PRO A 1 82 ? 7.610 2.485 10.942 1.00 80.31 82 PRO A CA 1
ATOM 636 C C . PRO A 1 82 ? 8.655 2.654 9.826 1.00 80.31 82 PRO A C 1
ATOM 638 O O . PRO A 1 82 ? 9.389 3.639 9.829 1.00 80.31 82 PRO A O 1
ATOM 641 N N . GLU A 1 83 ? 8.726 1.709 8.886 1.00 75.12 83 GLU A N 1
ATOM 642 C CA . GLU A 1 83 ? 9.578 1.752 7.696 1.00 75.12 83 GLU A CA 1
ATOM 643 C C . GLU A 1 83 ? 9.007 2.594 6.530 1.00 75.12 83 GLU A C 1
ATOM 645 O O . GLU A 1 83 ? 9.652 2.736 5.487 1.00 75.12 83 GLU A O 1
ATOM 650 N N . PHE A 1 84 ? 7.809 3.168 6.698 1.00 81.06 84 PHE A N 1
ATOM 651 C CA . PHE A 1 84 ? 7.153 4.031 5.717 1.00 81.06 84 PHE A CA 1
ATOM 652 C C . PHE A 1 84 ? 6.817 5.405 6.303 1.00 81.06 84 PHE A C 1
ATOM 654 O O . PHE A 1 84 ? 6.272 5.533 7.400 1.00 81.06 84 PHE A O 1
ATOM 661 N N . ASP A 1 85 ? 7.034 6.448 5.507 1.00 84.69 85 ASP A N 1
ATOM 662 C CA . ASP A 1 85 ? 6.441 7.756 5.750 1.00 84.69 85 ASP A CA 1
ATOM 663 C C . ASP A 1 85 ? 5.027 7.806 5.163 1.00 84.69 85 ASP A C 1
ATOM 665 O O . ASP A 1 85 ? 4.800 7.411 4.021 1.00 84.69 85 ASP A O 1
ATOM 669 N N . VAL A 1 86 ? 4.072 8.359 5.917 1.00 89.25 86 VAL A N 1
ATOM 670 C CA . VAL A 1 86 ? 2.771 8.770 5.365 1.00 89.25 86 VAL A CA 1
ATOM 671 C C . VAL A 1 86 ? 2.872 10.233 4.955 1.00 89.25 86 VAL A C 1
ATOM 673 O O . VAL A 1 86 ? 2.935 11.119 5.819 1.00 89.25 86 VAL A O 1
ATOM 676 N N . ILE A 1 87 ? 2.862 10.481 3.650 1.00 88.50 87 ILE A N 1
ATOM 677 C CA . ILE A 1 87 ? 3.010 11.815 3.061 1.00 88.50 87 ILE A CA 1
ATOM 678 C C . ILE A 1 87 ? 1.745 12.241 2.318 1.00 88.50 87 ILE A C 1
ATOM 680 O O . ILE A 1 87 ? 0.966 11.405 1.877 1.00 88.50 87 ILE A O 1
ATOM 684 N N . ASP A 1 88 ? 1.538 13.550 2.186 1.00 88.81 88 ASP A N 1
ATOM 685 C CA . ASP A 1 88 ? 0.434 14.125 1.413 1.00 88.81 88 ASP A CA 1
ATOM 686 C C . ASP A 1 88 ? 0.926 14.454 -0.003 1.00 88.81 88 ASP A C 1
ATOM 688 O O . ASP A 1 88 ? 1.801 15.304 -0.191 1.00 88.81 88 ASP A O 1
ATOM 692 N N . VAL A 1 89 ? 0.377 13.755 -0.992 1.00 83.44 89 VAL A N 1
ATOM 693 C CA . VAL A 1 89 ? 0.654 13.939 -2.414 1.00 83.44 89 VAL A CA 1
ATOM 694 C C . VAL A 1 89 ? -0.621 14.445 -3.072 1.00 83.44 89 VAL A C 1
ATOM 696 O O . VAL A 1 89 ? -1.571 13.703 -3.303 1.00 83.44 89 VAL A O 1
ATOM 699 N N . MET A 1 90 ? -0.651 15.745 -3.374 1.00 81.94 90 MET A N 1
ATOM 700 C CA . MET A 1 90 ? -1.775 16.395 -4.064 1.00 81.94 90 MET A CA 1
ATOM 701 C C . MET A 1 90 ? -3.145 16.183 -3.381 1.00 81.94 90 MET A C 1
ATOM 703 O O . MET A 1 90 ? -4.169 16.119 -4.059 1.00 81.94 90 MET A O 1
ATOM 707 N N . GLY A 1 91 ? -3.183 16.112 -2.045 1.00 82.81 91 GLY A N 1
ATOM 708 C CA . GLY A 1 91 ? -4.415 15.925 -1.275 1.00 82.81 91 GLY A CA 1
ATOM 709 C C . GLY A 1 91 ? -4.792 14.465 -1.012 1.00 82.81 91 GLY A C 1
ATOM 710 O O . GLY A 1 91 ? -5.819 14.223 -0.377 1.00 82.81 91 GLY A O 1
ATOM 711 N N . MET A 1 92 ? -3.973 13.507 -1.455 1.00 89.00 92 MET A N 1
ATOM 712 C CA . MET A 1 92 ? -4.085 12.094 -1.094 1.00 89.00 92 MET A CA 1
ATOM 713 C C . MET A 1 92 ? -2.902 11.672 -0.231 1.00 89.00 92 MET A C 1
ATOM 715 O O . MET A 1 92 ? -1.760 12.038 -0.496 1.00 89.00 92 MET A O 1
ATOM 719 N N . LEU A 1 93 ? -3.173 10.904 0.818 1.00 93.25 93 LEU A N 1
ATOM 720 C CA . LEU A 1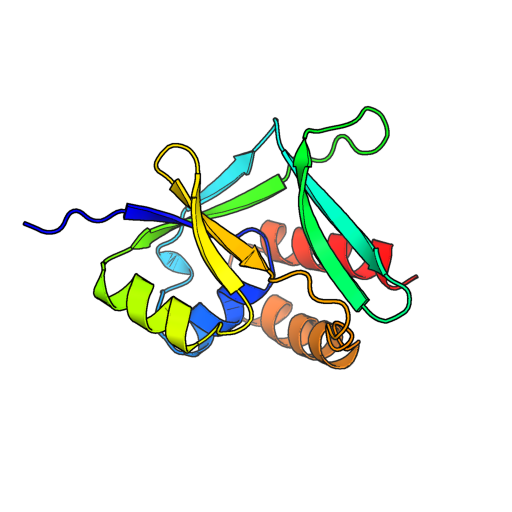 93 ? -2.129 10.293 1.623 1.00 93.25 93 LEU A CA 1
ATOM 721 C C . LEU A 1 93 ? -1.578 9.059 0.912 1.00 93.25 93 LEU A C 1
ATOM 723 O O . LEU A 1 93 ? -2.338 8.218 0.433 1.00 93.25 93 LEU A O 1
ATOM 727 N N . GLU A 1 94 ? -0.260 8.927 0.898 1.00 89.25 94 GLU A N 1
ATOM 728 C CA . GLU A 1 94 ? 0.427 7.767 0.335 1.00 89.25 94 GLU A CA 1
ATOM 729 C C . GLU A 1 94 ? 1.513 7.281 1.294 1.00 89.25 94 GLU A C 1
ATOM 731 O O . GLU A 1 94 ? 2.103 8.076 2.033 1.00 89.25 94 GLU A O 1
ATOM 736 N N . LEU A 1 95 ? 1.789 5.976 1.265 1.00 85.31 95 LEU A N 1
ATOM 737 C CA . LEU A 1 95 ? 2.947 5.395 1.935 1.00 85.31 95 LEU A CA 1
ATOM 738 C C . LEU A 1 95 ? 4.163 5.493 1.019 1.00 85.31 95 LEU A C 1
ATOM 740 O O . LEU A 1 95 ? 4.155 4.986 -0.104 1.00 85.31 95 LEU A O 1
ATOM 744 N N . GLN A 1 96 ? 5.218 6.127 1.514 1.00 78.50 96 GLN A N 1
ATOM 745 C CA . GLN A 1 96 ? 6.514 6.162 0.861 1.00 78.50 96 GLN A CA 1
ATOM 746 C C . GLN A 1 96 ? 7.517 5.429 1.743 1.00 78.50 96 GLN A C 1
ATOM 748 O O . GLN A 1 96 ? 7.806 5.862 2.854 1.00 78.50 96 GLN A O 1
ATOM 753 N N . ALA A 1 97 ? 8.040 4.308 1.247 1.00 72.56 97 ALA A N 1
ATOM 754 C CA . ALA A 1 97 ? 9.096 3.588 1.943 1.00 72.56 97 ALA A CA 1
ATOM 755 C C . ALA A 1 97 ? 10.281 4.530 2.180 1.00 72.56 97 ALA A C 1
ATOM 757 O O . ALA A 1 97 ? 10.662 5.296 1.280 1.00 72.56 97 ALA A O 1
ATOM 758 N N . HIS A 1 98 ? 10.887 4.456 3.366 1.00 68.38 98 HIS A N 1
ATOM 759 C CA . HIS A 1 98 ? 12.214 5.031 3.548 1.00 68.38 98 HIS A CA 1
ATOM 760 C C . HIS A 1 98 ? 13.139 4.400 2.493 1.00 68.38 98 HIS A C 1
ATOM 762 O O . HIS A 1 98 ? 12.939 3.269 2.071 1.00 68.38 98 HIS A O 1
ATOM 768 N N . VAL A 1 99 ? 14.141 5.120 1.998 1.00 55.59 99 VAL A N 1
ATOM 769 C CA . VAL A 1 99 ? 15.188 4.527 1.147 1.00 55.59 99 VAL A CA 1
ATOM 770 C C . VAL A 1 99 ? 16.520 4.890 1.784 1.00 55.59 99 VAL A C 1
ATOM 772 O O . VAL A 1 99 ? 17.152 5.882 1.442 1.00 55.59 99 VAL A O 1
ATOM 775 N N . THR A 1 100 ? 16.899 4.123 2.798 1.00 52.53 100 THR A N 1
ATOM 776 C CA . THR A 1 100 ? 18.202 4.158 3.465 1.00 52.53 100 THR A CA 1
ATOM 777 C C . THR A 1 100 ? 19.123 3.086 2.874 1.00 52.53 100 THR A C 1
ATOM 779 O O . THR A 1 100 ? 18.649 2.079 2.341 1.00 52.53 100 THR A O 1
ATOM 782 N N . GLU A 1 101 ? 20.443 3.284 2.975 1.00 45.31 101 GLU A N 1
ATOM 783 C CA . GLU A 1 101 ? 21.462 2.307 2.541 1.00 45.31 101 GLU A CA 1
ATOM 784 C C . GLU A 1 101 ? 21.371 0.962 3.295 1.00 45.31 101 GLU A C 1
ATOM 786 O O . GLU A 1 101 ? 21.835 -0.062 2.796 1.00 45.31 101 GLU A O 1
ATOM 791 N N . GLU A 1 102 ? 20.719 0.960 4.463 1.00 41.94 102 GLU A N 1
ATOM 792 C CA . GLU A 1 102 ? 20.483 -0.196 5.336 1.00 41.94 102 GLU A CA 1
ATOM 793 C C . GLU A 1 102 ? 19.089 -0.816 5.159 1.00 41.94 102 GLU A C 1
ATOM 795 O O . GLU A 1 102 ? 18.591 -1.469 6.077 1.00 41.94 102 GLU A O 1
ATOM 800 N N . HIS A 1 103 ? 18.416 -0.622 4.016 1.00 43.75 103 HIS A N 1
ATOM 801 C CA . HIS A 1 103 ? 17.184 -1.374 3.782 1.00 43.75 103 HIS A CA 1
ATOM 802 C C . HIS A 1 103 ? 17.479 -2.863 3.890 1.00 43.75 103 HIS A C 1
ATOM 804 O O . HIS A 1 103 ? 18.211 -3.428 3.080 1.00 43.75 103 HIS A O 1
ATOM 810 N N . HIS A 1 104 ? 16.905 -3.491 4.914 1.00 41.75 104 HIS A N 1
ATOM 811 C CA . HIS A 1 104 ? 16.850 -4.932 4.991 1.00 41.75 104 HIS A CA 1
ATOM 812 C C . HIS A 1 104 ? 16.107 -5.406 3.748 1.00 41.75 104 HIS A C 1
ATOM 814 O O . HIS A 1 104 ? 15.016 -4.908 3.460 1.00 41.75 104 HIS A O 1
ATOM 820 N N . GLU A 1 105 ? 16.731 -6.331 3.017 1.00 43.88 105 GLU A N 1
ATOM 821 C CA . GLU A 1 105 ? 16.147 -7.069 1.903 1.00 43.88 105 GLU A CA 1
ATOM 822 C C . GLU A 1 105 ? 14.642 -7.232 2.114 1.00 43.88 105 GLU A C 1
ATOM 824 O O . GLU A 1 105 ? 14.207 -7.666 3.188 1.00 43.88 105 GLU A O 1
ATOM 829 N N . MET A 1 106 ? 13.837 -6.910 1.102 1.00 43.94 106 MET A N 1
ATOM 830 C CA . MET A 1 106 ? 12.454 -7.363 1.077 1.00 43.94 106 MET A CA 1
ATOM 831 C C . MET A 1 106 ? 12.528 -8.894 1.007 1.00 43.94 106 MET A C 1
ATOM 833 O O . MET A 1 106 ? 12.683 -9.472 -0.066 1.00 43.94 106 MET A O 1
ATOM 837 N N . LYS A 1 107 ? 12.590 -9.538 2.181 1.00 41.66 107 LYS A N 1
ATOM 838 C CA . LYS A 1 107 ? 12.958 -10.948 2.309 1.00 41.66 107 LYS A CA 1
ATOM 839 C C . LYS A 1 107 ? 12.010 -11.762 1.444 1.00 41.66 107 LYS A C 1
ATOM 841 O O . LYS A 1 107 ? 10.802 -11.548 1.500 1.00 41.66 107 LYS A O 1
ATOM 846 N N . GLN A 1 108 ? 12.516 -12.749 0.708 1.00 39.56 108 GLN A N 1
ATOM 847 C CA . GLN A 1 108 ? 11.638 -13.671 -0.020 1.00 39.56 108 GLN A CA 1
ATOM 848 C C . GLN A 1 108 ? 10.609 -14.363 0.896 1.00 39.56 108 GLN A C 1
ATOM 850 O O . GLN A 1 108 ? 9.541 -14.740 0.429 1.00 39.56 108 GLN A O 1
ATOM 855 N N . SER A 1 109 ? 10.875 -14.470 2.206 1.00 32.44 109 SER A N 1
ATOM 856 C CA . SER A 1 109 ? 9.886 -14.924 3.194 1.00 32.44 109 SER A CA 1
ATOM 857 C C . SER A 1 109 ? 8.669 -14.001 3.275 1.00 32.44 109 SER A C 1
ATOM 859 O O . SER A 1 109 ? 7.551 -14.485 3.340 1.00 32.44 109 SER A O 1
ATOM 861 N N . TYR A 1 110 ? 8.882 -12.685 3.176 1.00 42.56 110 TYR A N 1
ATOM 862 C CA . TYR A 1 110 ? 7.828 -11.677 3.097 1.00 42.56 110 TYR A CA 1
ATOM 863 C C . TYR A 1 110 ? 6.935 -12.013 1.885 1.00 42.56 110 TYR A C 1
ATOM 865 O O . TYR A 1 110 ? 5.747 -12.251 2.051 1.00 42.56 110 TYR A O 1
ATOM 873 N N . ILE A 1 111 ? 7.528 -12.204 0.697 1.00 45.16 111 ILE A N 1
ATOM 874 C CA . ILE A 1 111 ? 6.858 -12.600 -0.565 1.00 45.16 111 ILE A CA 1
ATOM 875 C C . ILE A 1 111 ? 6.088 -13.937 -0.465 1.00 45.16 111 ILE A C 1
ATOM 877 O O . ILE A 1 111 ? 5.018 -14.079 -1.061 1.00 45.16 111 ILE A O 1
ATOM 881 N N . ALA A 1 112 ? 6.618 -14.924 0.259 1.00 40.34 112 ALA A N 1
ATOM 882 C CA . ALA A 1 112 ? 5.988 -16.234 0.426 1.00 40.34 112 ALA A CA 1
ATOM 883 C C . ALA A 1 112 ? 4.786 -16.190 1.386 1.00 40.34 112 ALA A C 1
ATOM 885 O O . ALA A 1 112 ? 3.721 -16.697 1.030 1.00 40.34 112 ALA A O 1
ATOM 886 N N . ASP A 1 113 ? 4.923 -15.509 2.529 1.00 44.19 113 ASP A N 1
ATOM 887 C CA . ASP A 1 113 ? 3.830 -15.267 3.484 1.00 44.19 113 ASP A CA 1
ATOM 888 C C . ASP A 1 113 ? 2.706 -14.424 2.836 1.00 44.19 113 ASP A C 1
ATOM 890 O O . ASP A 1 113 ? 1.516 -14.605 3.125 1.00 44.19 113 ASP A O 1
ATOM 894 N N . PHE A 1 114 ? 3.063 -13.559 1.872 1.00 53.34 114 PHE A N 1
ATOM 895 C CA . PHE A 1 114 ? 2.100 -12.822 1.048 1.00 53.34 114 PHE A CA 1
ATOM 896 C C . PHE A 1 114 ? 1.232 -13.716 0.174 1.00 53.34 114 PHE A C 1
ATOM 898 O O . PHE A 1 114 ? 0.052 -13.416 0.013 1.00 53.34 114 PHE A O 1
ATOM 905 N N . LYS A 1 115 ? 1.774 -14.797 -0.390 1.00 45.34 115 LYS A N 1
ATOM 906 C CA . LYS A 1 115 ? 1.063 -15.645 -1.355 1.00 45.34 115 LYS A CA 1
ATOM 907 C C . LYS A 1 115 ? -0.129 -16.378 -0.731 1.00 45.34 115 LYS A C 1
ATOM 909 O O . LYS A 1 115 ? -1.214 -16.359 -1.306 1.00 45.34 115 LYS A O 1
ATOM 914 N N . GLU A 1 116 ? 0.060 -16.997 0.435 1.00 45.56 116 GLU A N 1
ATOM 915 C CA . GLU A 1 116 ? -1.000 -17.763 1.116 1.00 45.56 116 GLU A CA 1
ATOM 916 C C . GLU A 1 116 ? -2.119 -16.860 1.657 1.00 45.56 116 GLU A C 1
ATOM 918 O O . GLU A 1 116 ? -3.305 -17.196 1.559 1.00 45.56 116 GLU A O 1
ATOM 923 N N . THR A 1 117 ? -1.760 -15.677 2.160 1.00 47.47 117 THR A N 1
ATOM 924 C CA . THR A 1 117 ? -2.724 -14.719 2.723 1.00 47.47 117 THR A CA 1
ATOM 925 C C . THR A 1 117 ? -3.555 -14.045 1.617 1.00 47.47 117 THR A C 1
ATOM 927 O O . THR A 1 117 ? -4.772 -13.911 1.736 1.00 47.47 117 THR A O 1
ATOM 930 N N . PHE A 1 118 ? -2.938 -13.701 0.475 1.00 50.12 118 PHE A N 1
ATOM 931 C CA . PHE A 1 118 ? -3.634 -13.053 -0.650 1.00 50.12 118 PHE A CA 1
ATOM 932 C C . PHE A 1 118 ? -4.666 -13.948 -1.348 1.00 50.12 118 PHE A C 1
ATOM 934 O O . PHE A 1 118 ? -5.720 -13.466 -1.769 1.00 50.12 118 PHE A O 1
ATOM 941 N N . GLU A 1 119 ? -4.355 -15.234 -1.530 1.00 50.44 119 GLU A N 1
ATOM 942 C CA . GLU A 1 119 ? -5.211 -16.166 -2.276 1.00 50.44 119 GLU A CA 1
ATOM 943 C C . GLU A 1 119 ? -6.457 -16.595 -1.484 1.00 50.44 119 GLU A C 1
ATOM 945 O O . GLU A 1 119 ? -7.457 -16.996 -2.089 1.00 50.44 1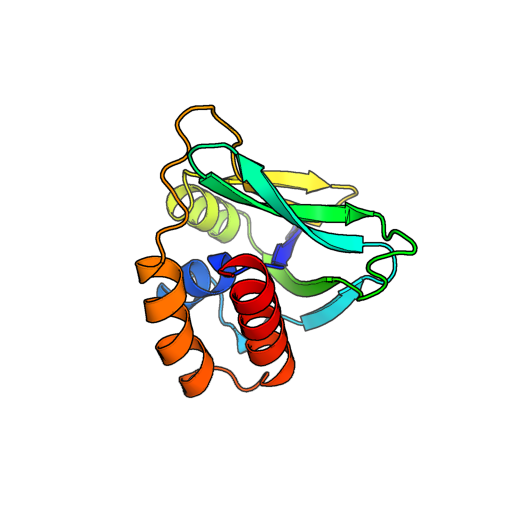19 GLU A O 1
ATOM 950 N N . SER A 1 120 ? -6.419 -16.484 -0.152 1.00 48.00 120 SER A N 1
ATOM 951 C CA . SER A 1 120 ? -7.479 -16.952 0.745 1.00 48.00 120 SER A CA 1
ATOM 952 C C . SER A 1 120 ? -8.474 -15.865 1.173 1.00 48.00 120 SER A C 1
ATOM 954 O O . SER A 1 120 ? -9.662 -16.169 1.287 1.00 48.00 120 SER A O 1
ATOM 956 N N . GLU A 1 121 ? -8.044 -14.611 1.364 1.00 48.75 121 GLU A N 1
ATOM 957 C CA . GLU A 1 121 ? -8.893 -13.590 2.010 1.00 48.75 121 GLU A CA 1
ATOM 958 C C . GLU A 1 121 ? -9.617 -12.615 1.067 1.00 48.75 121 GLU A C 1
ATOM 960 O O . GLU A 1 121 ? -10.586 -11.973 1.472 1.00 48.75 121 GLU A O 1
ATOM 965 N N . ILE A 1 122 ? -9.202 -12.465 -0.196 1.00 51.47 122 ILE A N 1
ATOM 966 C CA . ILE A 1 122 ? -9.541 -11.235 -0.932 1.00 51.47 122 ILE A CA 1
ATOM 967 C C . ILE A 1 122 ? -10.537 -11.487 -2.066 1.00 51.47 122 ILE A C 1
ATOM 969 O O . ILE A 1 122 ? -10.202 -11.995 -3.137 1.00 51.47 122 ILE A O 1
ATOM 973 N N . GLY A 1 123 ? -11.764 -10.988 -1.890 1.00 51.66 123 GLY A N 1
ATOM 974 C CA . GLY A 1 123 ? -12.800 -10.864 -2.932 1.00 51.66 123 GLY A CA 1
ATOM 975 C C . GLY A 1 123 ? -12.431 -9.962 -4.128 1.00 51.66 123 GLY A C 1
ATOM 976 O O . GLY A 1 123 ? -13.284 -9.650 -4.952 1.00 51.66 123 GLY A O 1
ATOM 977 N N . HIS A 1 124 ? -11.162 -9.562 -4.251 1.00 60.41 124 HIS A N 1
ATOM 978 C CA . HIS A 1 124 ? -10.579 -8.767 -5.332 1.00 60.41 124 HIS A CA 1
ATOM 979 C C . HIS A 1 124 ? -9.390 -9.512 -5.948 1.00 60.41 124 HIS A C 1
ATOM 981 O O . HIS A 1 124 ? -8.242 -9.065 -5.874 1.00 60.41 124 HIS A O 1
ATOM 987 N N . ARG A 1 125 ? -9.688 -10.660 -6.572 1.00 60.75 125 ARG A N 1
ATOM 988 C CA . ARG A 1 125 ? -8.717 -11.528 -7.264 1.00 60.75 125 ARG A CA 1
ATOM 989 C C . ARG A 1 125 ? -7.763 -10.764 -8.186 1.00 60.75 125 ARG A C 1
ATOM 991 O O . ARG A 1 125 ? -6.607 -11.145 -8.299 1.00 60.75 125 ARG A O 1
ATOM 998 N N . ASP A 1 126 ? -8.224 -9.677 -8.796 1.00 60.59 126 ASP A N 1
ATOM 999 C CA . ASP A 1 126 ? -7.426 -8.875 -9.724 1.00 60.59 126 ASP A CA 1
ATOM 1000 C C . ASP A 1 126 ? -6.307 -8.085 -9.030 1.00 60.59 126 ASP A C 1
ATOM 1002 O O . ASP A 1 126 ? -5.200 -8.019 -9.557 1.00 60.59 126 ASP A O 1
ATOM 1006 N N . PHE A 1 127 ? -6.559 -7.514 -7.845 1.00 61.62 127 PHE A N 1
ATOM 1007 C CA . PHE A 1 127 ? -5.529 -6.790 -7.084 1.00 61.62 127 PHE A CA 1
ATOM 1008 C C . PHE A 1 127 ? -4.502 -7.760 -6.492 1.00 61.62 127 PHE A C 1
ATOM 1010 O O . PHE A 1 127 ? -3.301 -7.506 -6.536 1.00 61.62 127 PHE A O 1
ATOM 1017 N N . ALA A 1 128 ? -4.984 -8.918 -6.034 1.00 62.41 128 ALA A N 1
ATOM 1018 C CA . ALA A 1 128 ? -4.159 -10.025 -5.572 1.00 62.41 128 ALA A CA 1
ATOM 1019 C C . ALA A 1 128 ? -3.222 -10.563 -6.654 1.00 62.41 128 ALA A C 1
ATOM 1021 O O . ALA A 1 128 ? -2.012 -10.655 -6.454 1.00 62.41 128 ALA A O 1
ATOM 1022 N N . ALA A 1 129 ? -3.781 -10.880 -7.824 1.00 63.44 129 ALA A N 1
ATOM 1023 C CA . ALA A 1 129 ? -3.013 -11.346 -8.968 1.00 63.44 129 ALA A CA 1
ATOM 1024 C C . ALA A 1 129 ? -2.031 -10.275 -9.455 1.00 63.44 129 ALA A C 1
ATOM 1026 O O . ALA A 1 129 ? -0.891 -10.603 -9.757 1.00 63.44 129 ALA A O 1
ATOM 1027 N N . TYR A 1 130 ? -2.435 -9.000 -9.471 1.00 65.00 130 TYR A N 1
ATOM 1028 C CA . TYR A 1 130 ? -1.556 -7.891 -9.840 1.00 65.00 130 TYR A CA 1
ATOM 1029 C C . TYR A 1 130 ? -0.336 -7.781 -8.923 1.00 65.00 130 TYR A C 1
ATOM 1031 O O . TYR A 1 130 ? 0.786 -7.727 -9.424 1.00 65.00 130 TYR A O 1
ATOM 1039 N N . LEU A 1 131 ? -0.538 -7.789 -7.602 1.00 62.47 131 LEU A N 1
ATOM 1040 C CA . LEU A 1 131 ? 0.567 -7.719 -6.647 1.00 62.47 131 LEU A CA 1
ATOM 1041 C C . LEU A 1 131 ? 1.455 -8.958 -6.740 1.00 62.47 131 LEU A C 1
ATOM 1043 O O . LEU A 1 131 ? 2.667 -8.819 -6.830 1.00 62.47 131 LEU A O 1
ATOM 1047 N N . ARG A 1 132 ? 0.866 -10.152 -6.849 1.00 63.59 132 ARG A N 1
ATOM 1048 C CA . ARG A 1 132 ? 1.603 -11.404 -7.054 1.00 63.59 132 ARG A CA 1
ATOM 1049 C C . ARG A 1 132 ? 2.457 -11.385 -8.328 1.00 63.59 132 ARG A C 1
ATOM 1051 O O . ARG A 1 132 ? 3.640 -11.709 -8.281 1.00 63.59 132 ARG A O 1
ATOM 1058 N N . ASP A 1 133 ? 1.874 -11.021 -9.467 1.00 61.78 133 ASP A N 1
ATOM 1059 C CA . ASP A 1 133 ? 2.554 -11.013 -10.768 1.00 61.78 133 ASP A CA 1
ATOM 1060 C C . ASP A 1 133 ? 3.586 -9.881 -10.861 1.00 61.78 133 ASP A C 1
ATOM 1062 O O . ASP A 1 133 ? 4.587 -9.999 -11.572 1.00 61.78 133 ASP A O 1
ATOM 1066 N N . ALA A 1 134 ? 3.358 -8.769 -10.158 1.00 58.69 134 ALA A N 1
ATOM 1067 C CA . ALA A 1 134 ? 4.384 -7.765 -9.937 1.00 58.69 134 ALA A CA 1
ATOM 1068 C C . ALA A 1 134 ? 5.535 -8.377 -9.134 1.00 58.69 134 ALA A C 1
ATOM 1070 O O . ALA A 1 134 ? 6.653 -8.396 -9.624 1.00 58.69 134 ALA A O 1
ATOM 1071 N N . THR A 1 135 ? 5.270 -8.972 -7.974 1.00 55.69 135 THR A N 1
ATOM 1072 C CA . THR A 1 135 ? 6.307 -9.556 -7.120 1.00 55.69 135 THR A CA 1
ATOM 1073 C C . THR A 1 135 ? 7.125 -10.653 -7.816 1.00 55.69 135 THR A C 1
ATOM 1075 O O . THR A 1 135 ? 8.347 -10.652 -7.692 1.00 55.69 135 THR A O 1
ATOM 1078 N N . TYR A 1 136 ? 6.500 -11.546 -8.594 1.00 55.84 136 TYR A N 1
ATOM 1079 C CA . TYR A 1 136 ? 7.223 -12.600 -9.322 1.00 55.84 136 TYR A CA 1
ATOM 1080 C C . TYR A 1 136 ? 8.168 -12.063 -10.401 1.00 55.84 136 TYR A C 1
ATOM 1082 O O . TYR A 1 136 ? 9.286 -12.552 -10.511 1.00 55.84 136 TYR A O 1
ATOM 1090 N N . ARG A 1 137 ? 7.763 -11.039 -11.165 1.00 54.75 137 ARG A N 1
ATOM 1091 C CA . ARG A 1 137 ? 8.587 -10.462 -12.246 1.00 54.75 137 ARG A CA 1
ATOM 1092 C C . ARG A 1 137 ? 9.911 -9.850 -11.781 1.00 54.75 137 ARG A C 1
ATOM 1094 O O . ARG A 1 137 ? 10.760 -9.600 -12.625 1.00 54.75 137 ARG A O 1
ATOM 1101 N N . TYR A 1 138 ? 10.051 -9.565 -10.490 1.00 46.97 138 TYR A N 1
ATOM 1102 C CA . TYR A 1 138 ? 11.238 -8.927 -9.915 1.00 46.97 138 TYR A CA 1
ATOM 1103 C C . TYR A 1 138 ? 11.978 -9.815 -8.904 1.00 46.97 138 TYR A C 1
ATOM 1105 O O . TYR A 1 138 ? 12.993 -9.388 -8.359 1.00 46.97 138 TYR A O 1
ATOM 1113 N N . ALA A 1 139 ? 11.452 -11.010 -8.611 1.00 44.69 139 ALA A N 1
ATOM 1114 C CA . ALA A 1 139 ? 12.148 -12.024 -7.821 1.00 44.69 139 ALA A CA 1
ATOM 1115 C C . ALA A 1 139 ? 13.111 -12.878 -8.674 1.00 44.69 139 ALA A C 1
ATOM 1117 O O . ALA A 1 139 ? 14.030 -13.468 -8.105 1.00 44.69 139 ALA A O 1
ATOM 1118 N N . ASP A 1 140 ? 12.887 -12.924 -9.994 1.00 38.72 140 ASP A N 1
ATOM 1119 C CA . ASP A 1 140 ? 13.822 -13.418 -11.021 1.00 38.72 140 ASP A CA 1
ATOM 1120 C C . ASP A 1 140 ? 14.829 -12.327 -11.433 1.00 38.72 140 ASP A C 1
ATOM 1122 O O . ASP A 1 140 ? 15.996 -12.684 -11.725 1.00 38.72 140 ASP A O 1
#

Radius of gyration: 14.81 Å; chains: 1; bounding box: 37×37×38 Å

Secondary structure (DSSP, 8-state):
-PPPEEEEE-STHHHHHHHTTSS-GGGPEEEEETTEEEEEEEETTEEEEEEEE-BTTB-PPEEEEEEEE-HHHHHHHHHH-TTEEEEEETTEEEEEE---TT-----HHHHHHHHHHHHHH-S-HHHHHHHHHHHHHHH-

Foldseek 3Di:
DFAWAKEKDQAPLVVLCCVVPLDPPVQWDKDWAQQWDWDWDDDPAAIDIDIHGDDPVDRGTGIMIMHRHDPVSVVVSCVSCVQWDFDQDPRYTYTDGDDDPPPHYCDVVVVVVLLVSLVPPDPCVPSSVVNNVVVVVPVD